Protein AF-A0A653S248-F1 (afdb_monomer)

pLDDT: mean 73.06, std 9.95, range [43.19, 87.25]

Foldseek 3Di:
DDPPPDPVVVVVVVVVVVVPQDPCNPPVNVDDDDPPDDPVPPVDDDPDPDPPPPPDPVPPPDPDPCVVVCVVCVVVVVVPPCPDPPNPPDDD

Structure (mmCIF, N/CA/C/O backbone):
data_AF-A0A653S248-F1
#
_entry.id   AF-A0A653S248-F1
#
loop_
_atom_site.group_PDB
_atom_site.id
_atom_site.type_symbol
_atom_site.label_atom_id
_atom_site.label_alt_id
_atom_site.label_comp_id
_atom_site.label_asym_id
_atom_site.label_entity_id
_atom_site.label_seq_id
_atom_site.pdbx_PDB_ins_code
_atom_site.Cartn_x
_atom_site.Cartn_y
_atom_site.Cartn_z
_atom_site.occupancy
_atom_site.B_iso_or_equiv
_atom_site.auth_seq_id
_atom_site.auth_comp_id
_atom_site.auth_asym_id
_atom_site.auth_atom_id
_atom_site.pdbx_PDB_model_num
ATOM 1 N N . MET A 1 1 ? 8.972 -17.557 36.319 1.00 43.19 1 MET A N 1
ATOM 2 C CA . MET A 1 1 ? 9.469 -16.919 35.081 1.00 43.19 1 MET A CA 1
ATOM 3 C C . MET A 1 1 ? 8.584 -15.714 34.811 1.00 43.19 1 MET A C 1
ATOM 5 O O . MET A 1 1 ? 7.374 -15.882 34.805 1.00 43.19 1 MET A O 1
ATOM 9 N N . LYS A 1 2 ? 9.140 -14.500 34.732 1.00 48.59 2 LYS A N 1
ATOM 10 C CA . LYS A 1 2 ? 8.353 -13.305 34.396 1.00 48.59 2 LYS A CA 1
ATOM 11 C C . LYS A 1 2 ? 8.349 -13.187 32.872 1.00 48.59 2 LYS A C 1
ATOM 13 O O . LYS A 1 2 ? 9.417 -13.004 32.298 1.00 48.59 2 LYS A O 1
ATOM 18 N N . ASN A 1 3 ? 7.184 -13.325 32.240 1.00 53.91 3 ASN A N 1
ATOM 19 C CA . ASN A 1 3 ? 7.007 -12.977 30.831 1.00 53.91 3 ASN A CA 1
ATOM 20 C C . ASN A 1 3 ? 7.128 -11.457 30.718 1.00 53.91 3 ASN A C 1
ATOM 22 O O . ASN A 1 3 ? 6.177 -10.729 30.995 1.00 53.91 3 ASN A O 1
ATOM 26 N N . ILE A 1 4 ? 8.321 -10.981 30.377 1.00 58.53 4 ILE A N 1
ATOM 27 C CA . ILE A 1 4 ? 8.532 -9.587 30.005 1.00 58.53 4 ILE A CA 1
ATOM 28 C C . ILE A 1 4 ? 7.984 -9.481 28.583 1.00 58.53 4 ILE A C 1
ATOM 30 O O . ILE A 1 4 ? 8.668 -9.864 27.638 1.00 58.53 4 ILE A O 1
ATOM 34 N N . LYS A 1 5 ? 6.717 -9.066 28.441 1.00 62.09 5 LYS A N 1
ATOM 35 C CA . LYS A 1 5 ? 6.176 -8.715 27.124 1.00 62.09 5 LYS A CA 1
ATOM 36 C C . LYS A 1 5 ? 7.047 -7.606 26.547 1.00 62.09 5 LYS A C 1
ATOM 38 O O . LYS A 1 5 ? 7.415 -6.674 27.267 1.00 62.09 5 LYS A O 1
ATOM 43 N N . ASN A 1 6 ? 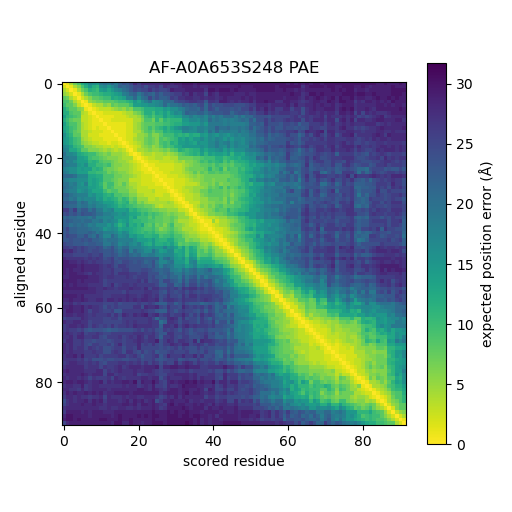7.414 -7.741 25.281 1.00 73.50 6 ASN A N 1
ATOM 44 C CA . ASN A 1 6 ? 8.237 -6.752 24.605 1.00 73.50 6 ASN A CA 1
ATOM 45 C C . ASN A 1 6 ? 7.474 -5.407 24.631 1.00 73.50 6 ASN A C 1
ATOM 47 O O . ASN A 1 6 ? 6.278 -5.409 24.343 1.00 73.50 6 ASN A O 1
ATOM 51 N N . PRO A 1 7 ? 8.090 -4.258 24.962 1.00 68.50 7 PRO A N 1
ATOM 52 C CA . PRO A 1 7 ? 7.370 -2.980 25.082 1.00 68.50 7 PRO A CA 1
ATOM 53 C C . PRO A 1 7 ? 6.585 -2.595 23.815 1.00 68.50 7 PRO A C 1
ATOM 55 O O . PRO A 1 7 ? 5.519 -1.992 23.905 1.00 68.50 7 PRO A O 1
ATOM 58 N N . LYS A 1 8 ? 7.055 -3.035 22.640 1.00 76.38 8 LYS A N 1
ATOM 59 C CA . LYS A 1 8 ? 6.344 -2.889 21.361 1.00 76.38 8 LYS A CA 1
ATOM 60 C C . LYS A 1 8 ? 5.065 -3.730 21.278 1.00 76.38 8 LYS A C 1
ATOM 62 O O . LYS A 1 8 ? 4.081 -3.286 20.707 1.00 76.38 8 LYS A O 1
ATOM 67 N N . GLU A 1 9 ? 5.050 -4.929 21.858 1.00 77.00 9 GLU A N 1
ATOM 68 C CA . GLU A 1 9 ? 3.862 -5.796 21.869 1.00 77.00 9 GLU A CA 1
ATOM 69 C C . GLU A 1 9 ? 2.758 -5.216 22.749 1.00 77.00 9 GLU A C 1
ATOM 71 O O . GLU A 1 9 ? 1.594 -5.263 22.371 1.00 77.00 9 GLU A O 1
ATOM 76 N N . SER A 1 10 ? 3.103 -4.630 23.901 1.00 79.75 10 SER A N 1
ATOM 77 C CA . SER A 1 10 ? 2.104 -3.997 24.771 1.00 79.75 10 SER A CA 1
ATOM 78 C C . SER A 1 10 ? 1.439 -2.782 24.130 1.00 79.75 10 SER A C 1
ATOM 80 O O . SER A 1 10 ? 0.252 -2.564 24.351 1.00 79.75 10 SER A O 1
ATOM 82 N N . GLU A 1 11 ? 2.188 -2.022 23.332 1.00 83.12 11 GLU A N 1
ATOM 83 C CA . GLU A 1 11 ? 1.680 -0.868 22.587 1.00 83.12 11 GLU A CA 1
ATOM 84 C C . GLU A 1 11 ? 0.785 -1.304 21.417 1.00 83.12 11 GLU A C 1
ATOM 86 O O . GLU A 1 11 ? -0.294 -0.754 21.205 1.00 83.12 11 GLU A O 1
ATOM 91 N N . ILE A 1 12 ? 1.171 -2.363 20.699 1.00 80.88 12 ILE A N 1
ATOM 92 C CA . ILE A 1 12 ? 0.319 -2.977 19.672 1.00 80.88 12 ILE A CA 1
ATOM 93 C C . ILE A 1 12 ? -0.979 -3.509 20.301 1.00 80.88 12 ILE A C 1
ATOM 95 O O . ILE A 1 12 ? -2.058 -3.261 19.770 1.00 80.88 12 ILE A O 1
ATOM 99 N N . GLU A 1 13 ? -0.905 -4.193 21.449 1.00 79.19 13 GLU A N 1
ATOM 100 C CA . GLU A 1 13 ? -2.082 -4.706 22.163 1.00 79.19 13 GLU A CA 1
ATOM 101 C C . GLU A 1 13 ? -3.011 -3.592 22.672 1.00 79.19 13 GLU A C 1
ATOM 103 O O . GLU A 1 13 ? -4.228 -3.790 22.685 1.00 79.19 13 GLU A O 1
ATOM 108 N N . SER A 1 14 ? -2.479 -2.447 23.119 1.00 82.88 14 SER A N 1
ATOM 109 C CA . SER A 1 14 ? -3.311 -1.307 23.526 1.00 82.88 14 SER A CA 1
ATOM 110 C C . SER A 1 14 ? -4.002 -0.676 22.327 1.00 82.88 14 SER A C 1
ATOM 112 O O . SER A 1 14 ? -5.222 -0.546 22.338 1.00 82.88 14 SER A O 1
ATOM 114 N N . ASN A 1 15 ? -3.253 -0.412 21.256 1.00 82.19 15 ASN A N 1
ATOM 115 C CA . ASN A 1 15 ? -3.809 0.157 20.032 1.00 82.19 15 ASN A CA 1
ATOM 116 C C . ASN A 1 15 ? -4.912 -0.743 19.456 1.00 82.19 15 ASN A C 1
ATOM 118 O O . ASN A 1 15 ? -5.975 -0.257 19.084 1.00 82.19 15 ASN A O 1
ATOM 122 N N . LEU A 1 16 ? -4.707 -2.065 19.448 1.00 78.50 16 LEU A N 1
ATOM 123 C CA . LEU A 1 16 ? -5.690 -3.020 18.930 1.00 78.50 16 LEU A CA 1
ATOM 124 C C . LEU A 1 16 ? -6.984 -3.063 19.762 1.00 78.50 16 LEU A C 1
ATOM 126 O O . LEU A 1 16 ? -8.057 -3.288 19.207 1.00 78.50 16 LEU A O 1
ATOM 130 N N . LYS A 1 17 ? -6.903 -2.835 21.081 1.00 79.44 17 LYS A N 1
ATOM 131 C CA . LYS A 1 17 ? -8.093 -2.684 21.938 1.00 79.44 17 LYS A CA 1
ATOM 132 C C . LYS A 1 17 ? -8.836 -1.383 21.652 1.00 79.44 17 LYS A C 1
ATOM 134 O O . LYS A 1 17 ? -10.064 -1.387 21.652 1.00 79.44 17 LYS A O 1
ATOM 139 N N . ASP A 1 18 ? -8.100 -0.307 21.398 1.00 84.81 18 ASP A N 1
ATOM 140 C CA . ASP A 1 18 ? -8.667 1.017 21.130 1.00 84.81 18 ASP A CA 1
ATOM 141 C C . ASP A 1 18 ? -9.325 1.102 19.746 1.00 84.81 18 ASP A C 1
ATOM 143 O O . ASP A 1 18 ? -10.291 1.839 19.560 1.00 84.81 18 ASP A O 1
ATOM 147 N N . LEU A 1 19 ? -8.853 0.297 18.791 1.00 82.38 19 LEU A N 1
ATOM 148 C CA . LEU A 1 19 ? -9.359 0.225 17.419 1.00 82.38 19 LEU A CA 1
ATOM 149 C C . LEU A 1 19 ? -10.837 -0.188 17.308 1.00 82.38 19 LEU A C 1
ATOM 151 O O . LEU A 1 19 ? -11.400 0.015 16.238 1.00 82.38 19 LEU A O 1
ATOM 155 N N . ASN A 1 20 ? -11.456 -0.736 18.372 1.00 78.38 20 ASN A N 1
ATOM 156 C CA . ASN A 1 20 ? -12.875 -1.131 18.450 1.00 78.38 20 ASN A CA 1
ATOM 157 C C . ASN A 1 20 ? -13.445 -1.595 17.096 1.00 78.38 20 ASN A C 1
ATOM 159 O O . ASN A 1 20 ? -14.410 -1.025 16.597 1.00 78.38 20 ASN A O 1
ATOM 163 N N . TYR A 1 21 ? -12.791 -2.584 16.484 1.00 81.00 21 TYR A N 1
ATOM 164 C CA . TYR A 1 21 ? -13.081 -3.040 15.127 1.00 81.00 21 TYR A CA 1
ATOM 165 C C . TYR A 1 21 ? -14.034 -4.244 15.196 1.00 81.00 21 TYR A C 1
ATOM 167 O O . TYR A 1 21 ? -13.584 -5.361 15.483 1.00 81.00 21 TYR A O 1
ATOM 175 N N . PRO A 1 22 ? -15.362 -4.052 15.046 1.00 86.75 22 PRO A N 1
ATOM 176 C CA . PRO A 1 22 ? -16.315 -5.144 15.176 1.00 86.75 22 PRO A CA 1
ATOM 177 C C . PRO A 1 22 ? -16.166 -6.115 14.004 1.00 86.75 22 PRO A C 1
ATOM 179 O O . PRO A 1 22 ? -15.900 -5.718 12.874 1.00 86.75 22 PRO A O 1
ATOM 182 N N . ALA A 1 23 ? -16.441 -7.400 14.238 1.00 84.69 23 ALA A N 1
ATOM 183 C CA . ALA A 1 23 ? -16.347 -8.420 13.190 1.00 84.69 23 ALA A CA 1
ATOM 184 C C . ALA A 1 23 ? -17.235 -8.124 11.962 1.00 84.69 23 ALA A C 1
ATOM 186 O O . ALA A 1 23 ? -16.948 -8.597 10.869 1.00 84.69 23 ALA A O 1
ATOM 187 N N . SER A 1 24 ? -18.305 -7.338 12.112 1.00 86.31 24 SER A N 1
ATOM 188 C CA . SER A 1 24 ? -19.158 -6.895 10.999 1.00 86.31 24 SER A CA 1
ATOM 189 C C . SER A 1 24 ? -18.497 -5.873 10.067 1.00 86.31 24 SER A C 1
ATOM 191 O O . SER A 1 24 ? -18.946 -5.710 8.935 1.00 86.31 24 SER A O 1
ATOM 193 N N . GLU A 1 25 ? -17.477 -5.160 10.544 1.00 84.62 25 GLU A N 1
ATOM 194 C CA . GLU A 1 25 ? -16.681 -4.214 9.751 1.00 84.62 25 GLU A CA 1
ATOM 195 C C . GLU A 1 25 ? -15.469 -4.871 9.091 1.00 84.62 25 GLU A C 1
ATOM 197 O O . GLU A 1 25 ? -14.778 -4.232 8.298 1.00 84.62 25 GLU A O 1
ATOM 202 N N . ASP A 1 26 ? -15.231 -6.150 9.384 1.00 85.25 26 ASP A N 1
ATOM 203 C CA . ASP A 1 26 ? -14.190 -6.933 8.739 1.00 85.25 26 ASP A CA 1
ATOM 204 C C . ASP A 1 26 ? -14.447 -7.021 7.229 1.00 85.25 26 ASP A C 1
ATOM 206 O O . ASP A 1 26 ? -15.498 -7.497 6.785 1.00 85.25 26 ASP A O 1
ATOM 210 N N . ILE A 1 27 ? -13.471 -6.582 6.433 1.00 87.25 27 ILE A N 1
ATOM 211 C CA . ILE A 1 27 ? -13.569 -6.545 4.970 1.00 87.25 27 ILE A CA 1
ATOM 212 C C . ILE A 1 27 ? -13.901 -7.917 4.365 1.00 87.25 27 ILE A C 1
ATOM 214 O O . ILE A 1 27 ? -14.628 -7.997 3.380 1.00 87.25 27 ILE A O 1
ATOM 218 N N . TYR A 1 28 ? -13.445 -9.011 4.978 1.00 85.44 28 TYR A N 1
ATOM 219 C CA . TYR A 1 28 ? -13.740 -10.368 4.525 1.00 85.44 28 TYR A CA 1
ATOM 220 C C . TYR A 1 28 ? -15.209 -10.761 4.745 1.00 85.44 28 TYR A C 1
ATOM 222 O O . TYR A 1 28 ? -15.744 -11.595 4.011 1.00 85.44 28 TYR A O 1
ATOM 230 N N . ASN A 1 29 ? -15.866 -10.174 5.750 1.00 86.50 29 ASN A N 1
ATOM 231 C CA . ASN A 1 29 ? -17.299 -10.348 5.992 1.00 86.50 29 ASN A CA 1
ATOM 232 C C . ASN A 1 29 ? -18.155 -9.394 5.148 1.00 86.50 29 ASN A C 1
ATOM 234 O O . ASN A 1 29 ? -19.310 -9.710 4.865 1.00 86.50 29 ASN A O 1
ATOM 238 N N . GLN A 1 30 ? -17.604 -8.242 4.761 1.00 85.81 30 GLN A N 1
ATOM 239 C CA . GLN A 1 30 ? -18.282 -7.254 3.921 1.00 85.81 30 GLN A CA 1
ATOM 240 C C . GLN A 1 30 ? -18.227 -7.592 2.429 1.00 85.81 30 GLN A C 1
ATOM 242 O O . GLN A 1 30 ? -19.153 -7.244 1.694 1.00 85.81 30 GLN A O 1
ATOM 247 N N . ASP A 1 31 ? -17.158 -8.247 1.975 1.00 86.06 31 ASP A N 1
ATOM 248 C CA . ASP A 1 31 ? -16.951 -8.525 0.557 1.00 86.06 31 ASP A CA 1
ATOM 249 C C . ASP A 1 31 ? -17.603 -9.842 0.102 1.00 86.06 31 ASP A C 1
ATOM 251 O O . ASP A 1 31 ? -17.864 -10.776 0.869 1.00 86.06 31 ASP A O 1
ATOM 255 N N . LYS A 1 32 ? -17.875 -9.925 -1.201 1.00 84.25 32 LYS A N 1
ATOM 256 C CA . LYS A 1 32 ? -18.444 -11.112 -1.828 1.00 84.25 32 LYS A CA 1
ATOM 257 C C . LYS A 1 32 ? -17.363 -12.182 -1.978 1.00 84.25 32 LYS A C 1
ATOM 259 O O . LYS A 1 32 ? -16.405 -12.027 -2.731 1.00 84.25 32 LYS A O 1
ATOM 264 N N . LYS A 1 33 ? -17.573 -13.331 -1.336 1.00 82.50 33 LYS A N 1
ATOM 265 C CA . LYS A 1 33 ? -16.731 -14.516 -1.536 1.00 82.50 33 LYS A CA 1
ATOM 266 C C . LYS A 1 33 ? -17.058 -15.165 -2.877 1.00 82.50 33 LYS A C 1
ATOM 268 O O . LYS A 1 33 ? -18.126 -15.749 -3.043 1.00 82.50 33 LYS A O 1
ATOM 273 N N . GLU A 1 34 ? -16.132 -15.079 -3.821 1.00 80.62 34 GLU A N 1
ATOM 274 C CA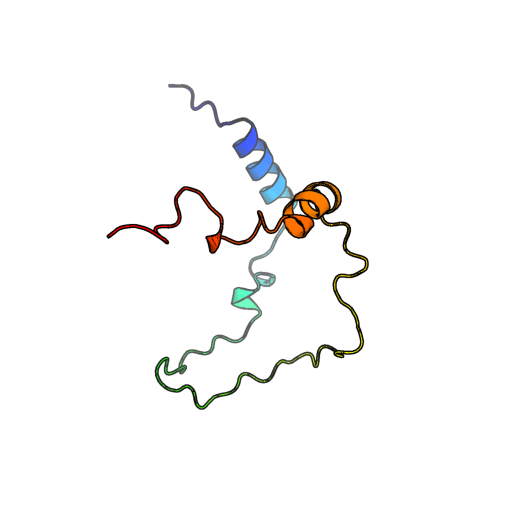 . GLU A 1 34 ? -16.196 -15.840 -5.068 1.00 80.62 34 GLU A CA 1
ATOM 275 C C . GLU A 1 34 ? -15.598 -17.231 -4.814 1.00 80.62 34 GLU A C 1
ATOM 277 O O . GLU A 1 34 ? -14.400 -17.361 -4.577 1.00 80.62 34 GLU A O 1
ATOM 282 N N . MET A 1 35 ? -16.441 -18.267 -4.793 1.00 75.19 35 MET A N 1
ATOM 283 C CA . MET A 1 35 ? -16.013 -19.649 -4.518 1.00 75.19 35 MET A CA 1
ATOM 284 C C . MET A 1 35 ? -15.722 -20.456 -5.792 1.00 75.19 35 MET A C 1
ATOM 286 O O . MET A 1 35 ? -14.941 -21.399 -5.741 1.00 75.19 35 MET A O 1
ATOM 290 N N . ASP A 1 36 ? -16.291 -20.054 -6.931 1.00 80.12 36 ASP A N 1
ATOM 291 C CA . ASP A 1 36 ? -16.214 -20.777 -8.210 1.00 80.12 36 ASP A CA 1
ATOM 292 C C . ASP A 1 36 ? -15.258 -20.087 -9.202 1.00 80.12 36 ASP A C 1
ATOM 294 O O . ASP A 1 36 ? -15.585 -19.843 -10.371 1.00 80.12 36 ASP A O 1
ATOM 298 N N . VAL A 1 37 ? -14.073 -19.708 -8.718 1.00 78.19 37 VAL A N 1
ATOM 299 C CA . VAL A 1 37 ? -13.001 -19.175 -9.567 1.00 78.19 37 VAL A CA 1
ATOM 300 C C . VAL A 1 37 ? -12.106 -20.334 -9.985 1.00 78.19 37 VAL A C 1
ATOM 302 O O . VAL A 1 37 ? -11.470 -20.968 -9.149 1.00 78.19 37 VAL A O 1
ATOM 305 N N . ASP A 1 38 ? -12.070 -20.606 -11.285 1.00 82.88 38 ASP A N 1
ATOM 306 C CA . ASP A 1 38 ? -11.120 -21.546 -11.870 1.00 82.88 38 ASP A CA 1
ATOM 307 C C . ASP A 1 38 ? -9.776 -20.822 -12.068 1.00 82.88 38 ASP A C 1
ATOM 309 O O . ASP A 1 38 ? -9.738 -19.846 -12.823 1.00 82.88 38 ASP A O 1
ATOM 313 N N . PRO A 1 39 ? -8.692 -21.236 -11.383 1.00 80.06 39 PRO A N 1
ATOM 314 C CA . PRO A 1 39 ? -7.388 -20.589 -11.507 1.00 80.06 39 PRO A CA 1
ATOM 315 C C . PRO A 1 39 ? -6.763 -20.737 -12.902 1.00 80.06 39 PRO A C 1
ATOM 317 O O . PRO A 1 39 ? -5.911 -19.926 -13.259 1.00 80.06 39 PRO A O 1
ATOM 320 N N . GLU A 1 40 ? -7.188 -21.725 -13.695 1.00 85.25 40 GLU A N 1
ATOM 321 C CA . GLU A 1 40 ? -6.704 -21.937 -15.065 1.00 85.25 40 GLU A CA 1
ATOM 322 C C . GLU A 1 40 ? -7.499 -21.109 -16.098 1.00 85.25 40 GLU A C 1
ATOM 324 O O . GLU A 1 40 ? -7.052 -20.896 -17.230 1.00 85.25 40 GLU A O 1
ATOM 329 N N . ASP A 1 41 ? -8.672 -20.589 -15.719 1.00 83.00 41 ASP A N 1
ATOM 330 C CA . ASP A 1 41 ? -9.540 -19.788 -16.585 1.00 83.00 41 ASP A CA 1
ATOM 331 C C . ASP A 1 41 ? -9.151 -18.301 -16.567 1.00 83.00 41 ASP A C 1
ATOM 333 O O . ASP A 1 41 ? -9.707 -17.469 -15.845 1.00 83.00 41 ASP A O 1
ATOM 337 N N . THR A 1 42 ? -8.214 -17.942 -17.443 1.00 80.44 42 THR A N 1
ATOM 338 C CA . THR A 1 42 ? -7.764 -16.552 -17.653 1.00 80.44 42 THR A CA 1
ATOM 339 C C . THR A 1 42 ? -8.722 -15.702 -18.496 1.00 80.44 42 THR A C 1
ATOM 341 O O . THR A 1 42 ? -8.471 -14.514 -18.708 1.00 80.44 42 THR A O 1
ATOM 344 N N . SER A 1 43 ? -9.837 -16.264 -18.981 1.00 81.75 43 SER A N 1
ATOM 345 C CA . SER A 1 43 ? -10.774 -15.539 -19.852 1.00 81.75 43 SER A CA 1
ATOM 346 C C . SER A 1 43 ? -11.617 -14.497 -19.102 1.00 81.75 43 SER A C 1
ATOM 348 O O . SER A 1 43 ? -12.155 -13.559 -19.701 1.00 81.75 43 SER A O 1
ATOM 350 N N . LYS A 1 44 ? -11.726 -14.633 -17.776 1.00 75.31 44 LYS A N 1
ATOM 351 C CA . LYS A 1 44 ? -12.526 -13.761 -16.913 1.00 75.31 44 LYS A CA 1
ATOM 352 C C . LYS A 1 44 ? -11.744 -12.506 -16.529 1.00 75.31 44 LYS A C 1
ATOM 354 O O . LYS A 1 44 ? -10.930 -12.504 -15.611 1.00 75.31 44 LYS A O 1
ATOM 359 N N . VAL A 1 45 ? -12.053 -11.389 -17.182 1.00 69.62 45 VAL A N 1
ATOM 360 C CA . VAL A 1 45 ? -11.527 -10.074 -16.793 1.00 69.62 45 VAL A CA 1
ATOM 361 C C . VAL A 1 45 ? -12.332 -9.531 -15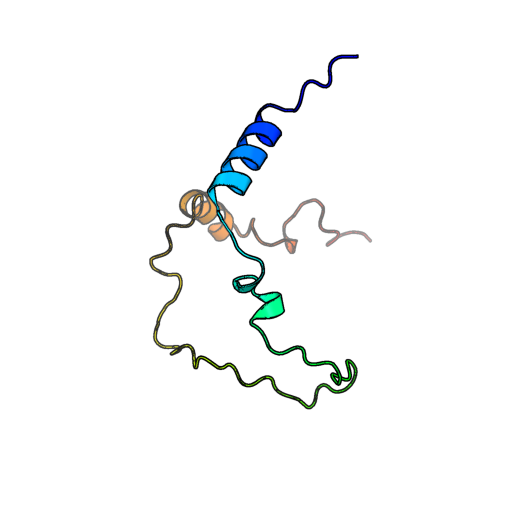.611 1.00 69.62 45 VAL A C 1
ATOM 363 O O . VAL A 1 45 ? -13.528 -9.250 -15.737 1.00 69.62 45 VAL A O 1
ATOM 366 N N . LYS A 1 46 ? -11.680 -9.341 -14.457 1.00 68.31 46 LYS A N 1
ATOM 367 C CA . LYS A 1 46 ? -12.277 -8.637 -13.314 1.00 68.31 46 LYS A CA 1
ATOM 368 C C . LYS A 1 46 ? -12.593 -7.202 -13.747 1.00 68.31 46 LYS A C 1
ATOM 370 O O . LYS A 1 46 ? -11.698 -6.447 -14.121 1.00 68.31 46 LYS A O 1
ATOM 375 N N . LYS A 1 47 ? -13.871 -6.813 -13.736 1.00 65.31 47 LYS A N 1
ATOM 376 C CA . LYS A 1 47 ? -14.251 -5.413 -13.972 1.00 65.31 47 LYS A CA 1
ATOM 377 C C . LYS A 1 47 ? -13.771 -4.594 -12.778 1.00 65.31 47 LYS A C 1
ATOM 379 O O . LYS A 1 47 ? -14.236 -4.829 -11.667 1.00 65.31 47 LYS A O 1
ATOM 384 N N . ASN A 1 48 ? -12.861 -3.649 -13.002 1.00 61.66 48 ASN A N 1
ATOM 385 C CA . ASN A 1 48 ? -12.478 -2.690 -11.970 1.00 61.66 48 ASN A CA 1
ATOM 386 C C . ASN A 1 48 ? -13.709 -1.831 -11.622 1.00 61.66 48 ASN A C 1
ATOM 388 O O . ASN A 1 48 ? -14.224 -1.148 -12.509 1.00 61.66 48 ASN A O 1
ATOM 392 N N . PRO A 1 49 ? -14.212 -1.866 -10.372 1.00 61.09 49 PRO A N 1
ATOM 393 C CA . PRO A 1 49 ? -15.411 -1.120 -9.978 1.00 61.09 49 PRO A CA 1
ATOM 394 C C . PRO A 1 49 ? -15.191 0.399 -9.979 1.00 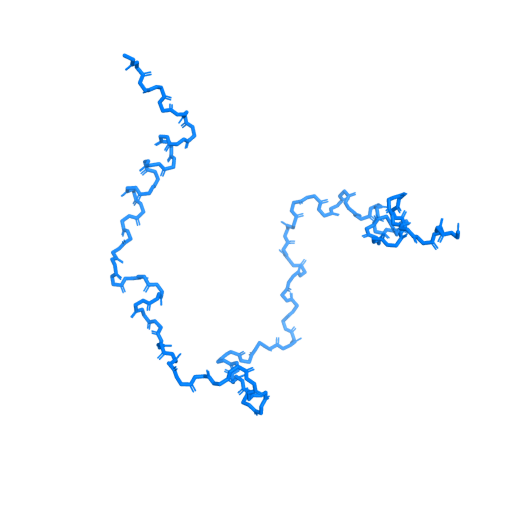61.09 49 PRO A C 1
ATOM 396 O O . PRO A 1 49 ? -16.150 1.161 -10.043 1.00 61.09 49 PRO A O 1
ATOM 399 N N . GLN A 1 50 ? -13.935 0.843 -9.965 1.00 60.41 50 GLN A N 1
ATOM 400 C CA . GLN A 1 50 ? -13.547 2.230 -10.171 1.00 60.41 50 GLN A CA 1
ATOM 401 C C . GLN A 1 50 ? -12.766 2.313 -11.478 1.00 60.41 50 GLN A C 1
ATOM 403 O O . GLN A 1 50 ? -11.659 1.784 -11.597 1.00 60.41 50 GLN A O 1
ATOM 408 N N . ALA A 1 51 ? -13.351 2.974 -12.475 1.00 60.44 51 ALA A N 1
ATOM 409 C CA . ALA A 1 51 ? -12.562 3.543 -13.551 1.00 60.44 51 ALA A CA 1
ATOM 410 C C . ALA A 1 51 ? -11.683 4.613 -12.899 1.00 60.44 51 ALA A C 1
ATOM 412 O O . ALA A 1 51 ? -12.147 5.717 -12.630 1.00 60.44 51 ALA A O 1
ATOM 413 N N . ILE A 1 52 ? -10.449 4.246 -12.550 1.00 61.44 52 ILE A N 1
ATOM 414 C CA . ILE A 1 52 ? -9.438 5.216 -12.149 1.00 61.44 52 ILE A CA 1
ATOM 415 C C . ILE A 1 52 ? -9.290 6.123 -13.363 1.00 61.44 52 ILE A C 1
ATOM 417 O O . ILE A 1 52 ? -8.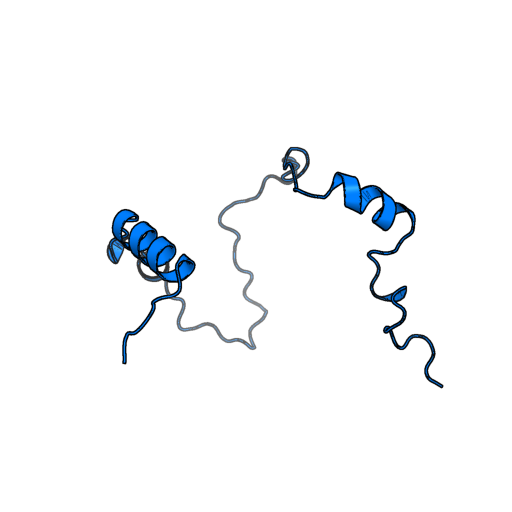879 5.669 -14.436 1.00 61.44 52 ILE A O 1
ATOM 421 N N . ASP A 1 53 ? -9.739 7.363 -13.220 1.00 61.16 53 ASP A N 1
ATOM 422 C CA . ASP A 1 53 ? -9.620 8.355 -14.268 1.00 61.16 53 ASP A CA 1
ATOM 423 C C . ASP A 1 53 ? -8.119 8.533 -14.505 1.00 61.16 53 ASP A C 1
ATOM 425 O O . ASP A 1 53 ? -7.398 9.031 -13.643 1.00 61.16 53 ASP A O 1
ATOM 429 N N . LYS A 1 54 ? -7.614 8.029 -15.638 1.00 61.34 54 LYS A N 1
ATOM 430 C CA . LYS A 1 54 ? -6.170 8.006 -15.951 1.00 61.34 54 LYS A CA 1
ATOM 431 C C . LYS A 1 54 ? -5.562 9.411 -16.047 1.00 61.34 54 LYS A C 1
ATOM 433 O O . LYS A 1 54 ? -4.363 9.550 -16.251 1.00 61.34 54 LYS A O 1
ATOM 438 N N . THR A 1 55 ? -6.407 10.432 -15.957 1.00 60.94 55 THR A N 1
ATOM 439 C CA . THR A 1 55 ? -6.063 11.849 -15.904 1.00 60.94 55 THR A CA 1
ATOM 440 C C . THR A 1 55 ? -5.638 12.306 -14.507 1.00 60.94 55 THR A C 1
ATOM 442 O O . THR A 1 55 ? -4.975 13.333 -14.391 1.00 60.94 55 THR A O 1
ATOM 445 N N . VAL A 1 56 ? -5.965 11.552 -13.451 1.00 61.62 56 VAL A N 1
ATOM 446 C CA . VAL A 1 56 ? -5.497 11.825 -12.092 1.00 61.62 56 VAL A CA 1
ATOM 447 C C . VAL A 1 56 ? -4.115 11.200 -11.937 1.00 61.62 56 VAL A C 1
ATOM 449 O O . VAL A 1 56 ? -3.975 9.980 -11.849 1.00 61.62 56 VAL A O 1
ATOM 452 N N . THR A 1 57 ? -3.082 12.040 -11.897 1.00 65.12 57 THR A N 1
ATOM 453 C CA . THR A 1 57 ? -1.719 11.656 -11.513 1.00 65.12 57 THR A CA 1
ATOM 454 C C . THR A 1 57 ? -1.690 11.313 -10.023 1.00 65.12 57 THR A C 1
ATOM 456 O O . THR A 1 57 ? -1.254 12.104 -9.190 1.00 65.12 57 THR A O 1
ATOM 459 N N . LEU A 1 58 ? -2.215 10.139 -9.672 1.00 63.88 58 LEU A N 1
ATOM 460 C CA . LEU A 1 58 ? -2.121 9.567 -8.332 1.00 63.88 58 LEU A CA 1
ATOM 461 C C . LEU A 1 58 ? -0.644 9.251 -8.067 1.00 63.88 58 LEU A C 1
ATOM 463 O O . LEU A 1 58 ? -0.139 8.237 -8.538 1.00 63.88 58 LEU A O 1
ATOM 467 N N . GLY A 1 59 ? 0.058 10.149 -7.381 1.00 63.19 59 GLY A N 1
ATOM 468 C CA . GLY A 1 59 ? 1.461 9.946 -7.013 1.00 63.19 59 GLY A CA 1
ATOM 469 C C . GLY A 1 59 ? 2.330 11.195 -7.049 1.00 63.19 59 GLY A C 1
ATOM 470 O O . GLY A 1 59 ? 3.336 11.220 -6.358 1.00 63.19 59 GLY A O 1
ATOM 471 N N . ALA A 1 60 ? 1.932 12.240 -7.783 1.00 66.94 60 ALA A N 1
ATOM 472 C CA . ALA A 1 60 ? 2.731 13.467 -7.873 1.00 66.94 60 ALA A CA 1
ATOM 473 C C . ALA A 1 60 ? 2.784 14.256 -6.549 1.00 66.94 60 ALA A C 1
ATOM 475 O O . ALA A 1 60 ? 3.796 14.884 -6.261 1.00 66.94 60 ALA A O 1
ATOM 476 N N . ASP A 1 61 ? 1.721 14.176 -5.741 1.00 66.06 61 ASP A N 1
ATOM 477 C CA . ASP A 1 61 ? 1.608 14.854 -4.438 1.00 66.06 61 ASP A CA 1
ATOM 478 C C . ASP A 1 61 ? 1.825 13.897 -3.246 1.00 66.06 61 ASP A C 1
ATOM 480 O O . ASP A 1 61 ? 1.505 14.234 -2.105 1.00 66.06 61 ASP A O 1
ATOM 484 N N . LEU A 1 62 ? 2.294 12.665 -3.487 1.00 71.81 62 LEU A N 1
ATOM 485 C CA . LEU A 1 62 ? 2.621 11.742 -2.401 1.00 71.81 62 LEU A CA 1
ATOM 486 C C . LEU A 1 62 ? 4.044 12.036 -1.924 1.00 71.81 62 LEU A C 1
ATOM 488 O O . LEU A 1 62 ? 5.009 11.672 -2.588 1.00 71.81 62 LEU A O 1
ATOM 492 N N . ASP A 1 63 ? 4.162 12.662 -0.752 1.00 71.94 63 ASP A N 1
ATOM 493 C CA . ASP A 1 63 ? 5.437 12.824 -0.049 1.00 71.94 63 ASP A CA 1
ATOM 494 C C . ASP A 1 63 ? 5.957 11.444 0.394 1.00 71.94 63 ASP A C 1
ATOM 496 O O . ASP A 1 63 ? 5.696 10.986 1.510 1.00 71.94 63 ASP A O 1
ATOM 500 N N . VAL A 1 64 ? 6.664 10.746 -0.499 1.00 74.75 64 VAL A N 1
ATOM 501 C CA . VAL A 1 64 ? 7.292 9.454 -0.206 1.00 74.75 64 VAL A CA 1
ATOM 502 C C . VAL A 1 64 ? 8.546 9.710 0.640 1.00 74.75 64 VAL A C 1
ATOM 504 O O . VAL A 1 64 ? 9.492 10.349 0.168 1.00 74.75 64 VAL A O 1
ATOM 507 N N . PRO A 1 65 ? 8.591 9.255 1.907 1.00 77.81 65 PRO A N 1
ATOM 508 C CA . PRO A 1 65 ? 9.750 9.474 2.761 1.00 77.81 65 PRO A CA 1
ATOM 509 C C . PRO A 1 65 ? 10.993 8.837 2.140 1.00 77.81 65 PRO A C 1
ATOM 511 O O . PRO A 1 65 ? 10.976 7.652 1.827 1.00 77.81 65 PRO A O 1
ATOM 514 N N . GLY A 1 66 ? 12.069 9.609 1.996 1.00 74.56 66 GLY A N 1
ATOM 515 C CA . GLY A 1 66 ? 13.315 9.123 1.398 1.00 74.56 66 GLY A CA 1
ATOM 516 C C . GLY A 1 66 ? 13.419 9.301 -0.117 1.00 74.56 66 GLY A C 1
ATOM 517 O O . GLY A 1 66 ? 14.537 9.253 -0.607 1.00 74.56 66 GLY A O 1
ATOM 518 N N . ALA A 1 67 ? 12.338 9.655 -0.827 1.00 78.50 67 ALA A N 1
ATOM 519 C CA . ALA A 1 67 ? 12.373 9.816 -2.287 1.00 78.50 67 ALA A CA 1
ATOM 520 C C . ALA A 1 67 ? 13.455 10.801 -2.761 1.00 78.50 67 ALA A C 1
ATOM 522 O O . ALA A 1 67 ? 14.210 10.504 -3.675 1.00 78.50 67 ALA A O 1
ATOM 523 N N . SER A 1 68 ? 13.636 11.922 -2.056 1.00 76.50 68 SER A N 1
ATOM 524 C CA . SER A 1 68 ? 14.693 12.890 -2.384 1.00 76.50 68 SER A CA 1
ATOM 525 C C . SER A 1 68 ? 16.125 12.388 -2.148 1.00 76.50 68 SER A C 1
ATOM 527 O O . SER A 1 68 ? 17.080 12.979 -2.652 1.00 76.50 68 SER A O 1
ATOM 529 N N . LEU A 1 69 ? 16.304 11.332 -1.348 1.00 77.31 69 LEU A N 1
ATOM 530 C CA . LEU A 1 69 ? 17.588 10.649 -1.168 1.00 77.31 69 LEU A CA 1
ATOM 531 C C . LEU A 1 69 ? 17.813 9.593 -2.259 1.00 77.31 69 LEU A C 1
ATOM 533 O O . LEU A 1 69 ? 18.963 9.354 -2.635 1.00 77.31 69 LEU A O 1
ATOM 537 N N . ASP A 1 70 ? 16.730 9.011 -2.772 1.00 75.50 70 ASP A N 1
ATOM 538 C CA . ASP A 1 70 ? 16.738 7.988 -3.817 1.00 75.50 70 ASP A CA 1
ATOM 539 C C . ASP A 1 70 ? 16.929 8.601 -5.219 1.00 75.50 70 ASP A C 1
ATOM 541 O O . ASP A 1 70 ? 17.566 7.974 -6.062 1.00 75.50 70 ASP A O 1
ATOM 545 N N . ASP A 1 71 ? 16.561 9.876 -5.430 1.00 81.19 71 ASP A N 1
ATOM 546 C CA . ASP A 1 71 ? 16.796 10.639 -6.676 1.00 81.19 71 ASP A CA 1
ATOM 547 C C . ASP A 1 71 ? 18.252 10.535 -7.186 1.00 81.19 71 ASP A C 1
ATOM 549 O O . ASP A 1 71 ? 18.525 10.433 -8.386 1.00 81.19 71 ASP A O 1
ATOM 553 N N . GLN A 1 72 ? 19.230 10.578 -6.270 1.00 82.31 72 GLN A N 1
ATOM 554 C CA . GLN A 1 72 ? 20.64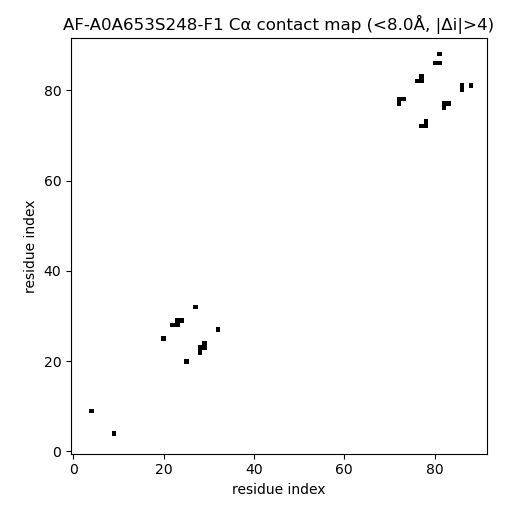8 10.474 -6.631 1.00 82.31 72 GLN A CA 1
ATOM 555 C C . GLN A 1 72 ? 21.031 9.065 -7.082 1.00 82.31 72 GLN A C 1
ATOM 557 O O . GLN A 1 72 ? 21.932 8.928 -7.908 1.00 82.31 72 GLN A O 1
ATOM 562 N N . GLN A 1 73 ? 20.376 8.041 -6.530 1.00 79.81 73 GLN A N 1
ATOM 563 C CA . GLN A 1 73 ? 20.600 6.636 -6.865 1.00 79.81 73 GLN A CA 1
ATOM 564 C C . GLN A 1 73 ? 19.874 6.241 -8.155 1.00 79.81 73 GLN A C 1
ATOM 566 O O . GLN A 1 73 ? 20.445 5.507 -8.962 1.00 79.81 73 GLN A O 1
ATOM 571 N N . GLU A 1 74 ? 18.686 6.794 -8.406 1.00 78.06 74 GLU A N 1
ATOM 572 C CA . GLU A 1 74 ? 17.969 6.671 -9.679 1.00 78.06 74 GLU A CA 1
ATOM 573 C C . GLU A 1 74 ? 18.804 7.254 -10.832 1.00 78.06 74 GLU A C 1
ATOM 575 O O . GLU A 1 74 ? 19.033 6.586 -11.842 1.00 78.06 74 GLU A O 1
ATOM 580 N N . ALA A 1 75 ? 19.361 8.461 -10.658 1.00 79.31 75 ALA A N 1
ATOM 581 C CA . ALA A 1 75 ? 20.156 9.136 -11.690 1.00 79.31 75 ALA A CA 1
ATOM 582 C C . ALA A 1 75 ? 21.405 8.350 -12.134 1.00 79.31 75 ALA A C 1
ATOM 584 O O . ALA A 1 75 ? 21.857 8.489 -13.273 1.00 79.31 75 ALA A O 1
ATOM 585 N N . ILE A 1 76 ? 21.977 7.545 -11.236 1.00 78.75 76 ILE A N 1
ATOM 586 C CA . ILE A 1 76 ? 23.141 6.690 -11.514 1.00 78.75 76 ILE A CA 1
ATOM 587 C C . ILE A 1 76 ? 22.752 5.238 -11.836 1.00 78.75 76 ILE A C 1
ATOM 589 O O . ILE A 1 76 ? 23.641 4.422 -12.072 1.00 78.75 76 ILE A O 1
ATOM 593 N N . GLY A 1 77 ? 21.454 4.911 -11.856 1.00 73.06 77 GLY A N 1
ATOM 594 C CA . GLY A 1 77 ? 20.945 3.569 -12.146 1.00 73.06 77 GLY A CA 1
ATOM 595 C C . GLY A 1 77 ? 21.258 2.533 -11.063 1.00 73.06 77 GLY A C 1
ATOM 596 O O . GLY A 1 77 ? 21.381 1.351 -11.377 1.00 73.06 77 GLY A O 1
ATOM 597 N N . SER A 1 78 ? 21.437 2.960 -9.807 1.00 74.88 78 SER A N 1
ATOM 598 C CA . SER A 1 78 ? 21.720 2.074 -8.666 1.00 74.88 78 SER A CA 1
ATOM 599 C C . SER A 1 78 ? 20.485 1.380 -8.088 1.00 74.88 78 SER A C 1
ATOM 601 O O . SER A 1 78 ? 20.648 0.432 -7.328 1.00 74.88 78 SER A O 1
ATOM 603 N N . GLU A 1 79 ? 19.271 1.806 -8.450 1.00 67.81 79 GLU A N 1
ATOM 604 C CA . GLU A 1 79 ? 18.050 1.033 -8.167 1.00 67.81 79 GLU A CA 1
ATOM 605 C C . GLU A 1 79 ? 17.893 -0.189 -9.082 1.00 67.81 79 GLU A C 1
ATOM 607 O O . GLU A 1 79 ? 17.160 -1.118 -8.742 1.00 67.81 79 GLU A O 1
ATOM 612 N N . ASP A 1 80 ? 18.567 -0.204 -10.237 1.00 68.06 80 ASP A N 1
ATOM 613 C CA . ASP A 1 80 ? 18.468 -1.318 -11.172 1.00 68.06 80 ASP A CA 1
ATOM 614 C C . ASP A 1 80 ? 19.163 -2.549 -10.588 1.00 68.06 80 ASP A C 1
ATOM 616 O O . ASP A 1 80 ? 20.380 -2.563 -10.364 1.00 68.06 80 ASP A O 1
ATOM 620 N N . GLU A 1 81 ? 18.378 -3.603 -10.359 1.00 67.75 81 GLU A N 1
ATOM 621 C CA . GLU A 1 81 ? 18.876 -4.870 -9.845 1.00 67.75 81 GLU A CA 1
ATOM 622 C C . GLU A 1 81 ? 19.978 -5.452 -10.739 1.00 67.75 81 GLU A C 1
ATOM 624 O O . GLU A 1 81 ? 20.836 -6.165 -10.225 1.00 67.75 81 GLU A O 1
ATOM 629 N N . GLU A 1 82 ? 20.035 -5.119 -12.033 1.00 67.31 82 GLU A N 1
ATOM 630 C CA . GLU A 1 82 ? 21.107 -5.561 -12.933 1.00 67.31 82 GLU A CA 1
ATOM 631 C C . GLU A 1 82 ? 22.4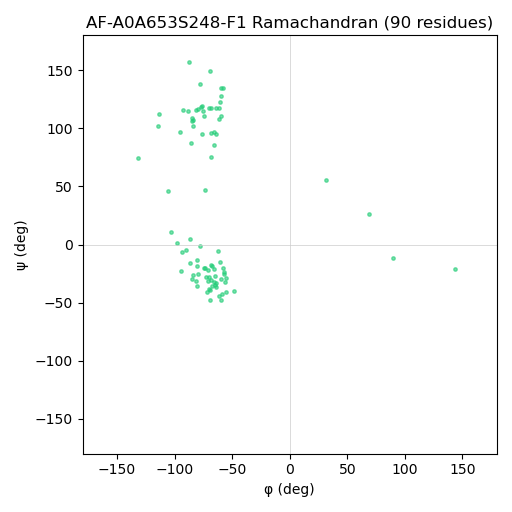92 -5.017 -12.528 1.00 67.31 82 GLU A C 1
ATOM 633 O O . GLU A 1 82 ? 23.491 -5.728 -12.646 1.00 67.31 82 GLU A O 1
ATOM 638 N N . ASN A 1 83 ? 22.564 -3.807 -11.963 1.00 63.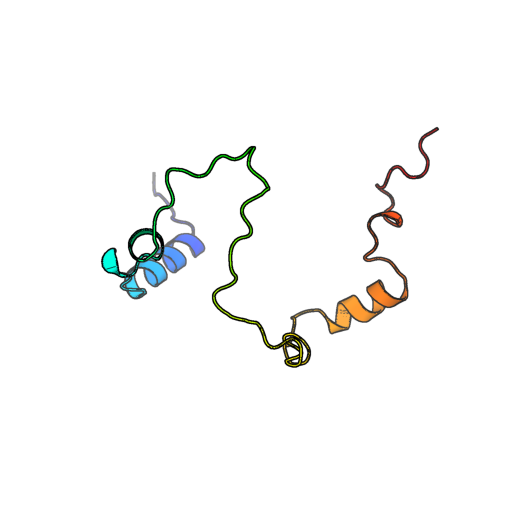31 83 ASN A N 1
ATOM 639 C CA . ASN A 1 83 ? 23.822 -3.151 -11.584 1.00 63.31 83 ASN A CA 1
ATOM 640 C C . ASN A 1 83 ? 24.324 -3.523 -10.177 1.00 63.31 83 ASN A C 1
ATOM 642 O O . ASN A 1 83 ? 25.335 -2.989 -9.706 1.00 63.31 83 ASN A O 1
ATOM 646 N N . ASN A 1 84 ? 23.652 -4.449 -9.490 1.00 67.44 84 ASN A N 1
ATOM 647 C CA . ASN A 1 84 ? 24.074 -4.907 -8.172 1.00 67.44 84 ASN A CA 1
ATOM 648 C C . ASN A 1 84 ? 25.247 -5.892 -8.263 1.00 67.44 84 ASN A C 1
ATOM 650 O O . ASN A 1 84 ? 25.237 -6.839 -9.040 1.00 67.44 84 ASN A O 1
ATOM 654 N N . TYR A 1 85 ? 26.235 -5.743 -7.373 1.00 67.25 85 TYR A N 1
ATOM 655 C CA . TYR A 1 85 ? 27.421 -6.617 -7.301 1.00 67.25 85 TYR A CA 1
ATOM 656 C C . TYR A 1 85 ? 27.093 -8.112 -7.085 1.00 67.25 85 TYR A C 1
ATOM 658 O O . TYR A 1 85 ? 27.920 -8.980 -7.354 1.00 67.25 85 TYR A O 1
ATOM 666 N N . TYR A 1 86 ? 25.895 -8.420 -6.579 1.00 66.81 86 TYR A N 1
ATOM 667 C CA . TYR A 1 86 ? 25.412 -9.789 -6.364 1.00 66.81 86 TYR A CA 1
ATOM 668 C C . TYR A 1 86 ? 24.593 -10.342 -7.536 1.00 66.81 86 TYR A C 1
ATOM 670 O O . TYR A 1 86 ? 24.232 -11.522 -7.522 1.00 66.81 86 TYR A O 1
ATOM 678 N N . SER A 1 87 ? 24.294 -9.515 -8.535 1.00 63.09 87 SER A N 1
ATOM 679 C CA . SER A 1 87 ? 23.596 -9.935 -9.740 1.00 63.09 87 SER A CA 1
ATOM 680 C C . SER A 1 87 ? 24.589 -10.658 -10.631 1.00 63.09 87 SER A C 1
ATOM 682 O O . SER A 1 87 ? 25.618 -10.123 -11.033 1.00 63.09 87 SER A O 1
ATOM 684 N N . GLN A 1 88 ? 24.304 -11.931 -10.883 1.00 61.59 88 GLN A N 1
ATOM 685 C CA . GLN A 1 88 ? 25.171 -12.868 -11.597 1.00 61.59 88 GLN A CA 1
ATOM 686 C C . GLN A 1 88 ? 25.208 -12.577 -13.111 1.00 61.59 88 GLN A C 1
ATOM 688 O O . GLN A 1 88 ? 25.046 -13.492 -13.916 1.00 61.59 88 GLN A O 1
ATOM 693 N N . ALA A 1 89 ? 25.388 -11.317 -13.515 1.00 60.97 89 ALA A N 1
ATOM 694 C CA . ALA A 1 89 ? 25.479 -10.926 -14.920 1.00 60.97 89 ALA A CA 1
ATOM 695 C C . ALA A 1 89 ? 26.731 -11.520 -15.596 1.00 60.97 89 ALA A C 1
ATOM 697 O O . ALA A 1 89 ? 26.697 -11.836 -16.781 1.00 60.97 89 ALA A O 1
ATOM 698 N N . ASP A 1 90 ? 27.792 -11.781 -14.824 1.00 60.28 90 ASP A N 1
ATOM 699 C CA . ASP A 1 90 ? 29.019 -12.426 -15.294 1.00 60.28 90 ASP A CA 1
ATOM 700 C C . ASP A 1 90 ? 29.441 -13.572 -14.359 1.00 60.28 90 ASP A C 1
ATOM 702 O O . ASP A 1 90 ? 30.407 -13.483 -13.604 1.00 60.28 90 ASP A O 1
ATOM 706 N N . THR A 1 91 ? 28.736 -14.701 -14.424 1.00 59.22 91 THR A N 1
ATOM 707 C CA . THR A 1 91 ? 29.339 -15.994 -14.051 1.00 59.22 91 THR A CA 1
ATOM 708 C C . THR A 1 91 ? 29.414 -16.883 -15.290 1.00 59.22 91 THR A C 1
ATOM 710 O O . THR A 1 91 ? 28.411 -17.423 -15.749 1.00 59.22 91 THR A O 1
ATOM 713 N N . LYS A 1 92 ? 30.619 -16.983 -15.870 1.00 53.66 92 LYS A N 1
ATOM 714 C CA . LYS A 1 92 ? 30.989 -17.986 -16.882 1.00 53.66 92 LYS A CA 1
ATOM 715 C C . LYS A 1 92 ? 31.680 -19.171 -16.227 1.00 53.66 92 LYS A C 1
ATOM 717 O O . LYS A 1 92 ? 32.476 -18.930 -15.292 1.00 53.66 92 LYS A O 1
#

Sequence (92 aa):
MKNIKNPKESEIESNLKDLNYPASEDIYNQDKKEMDVDPEDTSKVKKNPQAIDKTVTLGADLDVPGASLDDQQEAIGSEDEENNYYSQADTK

Radius of gyration: 23.27 Å; Cα contacts (8 Å, |Δi|>4): 16; chains: 1; bounding box: 50×37×55 Å

Solvent-accessible surface area (backbone atoms only — not comparable to full-atom values): 6455 Å² total; per-residue (Å²): 135,83,84,76,72,54,74,68,54,56,50,51,55,50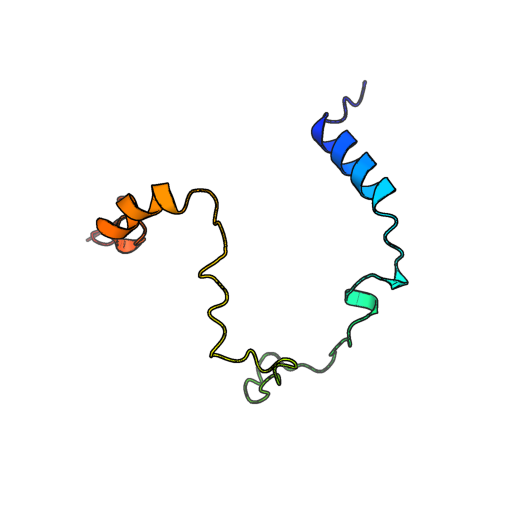,52,60,62,70,59,69,75,54,74,79,73,35,64,81,70,67,48,85,83,79,83,88,71,59,91,85,57,78,83,70,77,82,77,68,93,65,81,72,60,87,82,60,72,85,60,81,84,56,87,57,88,61,50,85,69,43,53,65,36,54,78,70,47,66,74,42,66,78,73,36,95,84,42,76,84,81,74,130

Secondary structure (DSSP, 8-state):
------HHHHHHHHHHHHT---GGG-HHHHS-------TT-TT-PPPPSS---TTS-TTTT---TTHHHHHHHHHTTTT-GGGSTTS-TT--

Mean predicted aligned error: 18.47 Å